Protein AF-A0A413RH02-F1 (afdb_monomer_lite)

Radius of gyration: 15.11 Å; chains: 1; bounding box: 43×43×38 Å

Sequence (130 aa):
MGAQRSTVGSSSFWDVAKGWAGFGRTPADDLADLARGVALSMVAFAYGPGPRRVTVSLAAPREVEALIGPGPHRVYRSDRPATTGGDFVLVQGTDATGADWQLGVPRVDVPVFRQALATMWPRPERRRPS

Organism: NCBI:txid2293719

Structure (mmCIF, N/CA/C/O backbone):
data_AF-A0A413RH02-F1
#
_entry.id   AF-A0A413RH02-F1
#
loop_
_atom_site.group_PDB
_atom_site.id
_atom_site.type_symbol
_atom_site.label_atom_id
_atom_site.label_alt_id
_atom_site.label_comp_id
_atom_site.label_asym_id
_atom_site.label_entity_id
_atom_site.label_seq_id
_atom_site.pdbx_PDB_ins_code
_atom_site.Cartn_x
_atom_site.Cartn_y
_atom_site.Cartn_z
_atom_site.occupancy
_atom_site.B_iso_or_equiv
_atom_site.auth_seq_id
_atom_site.auth_comp_id
_atom_site.auth_asym_id
_atom_site.auth_atom_id
_atom_site.pdbx_PDB_model_num
ATOM 1 N N . MET A 1 1 ? 20.610 -14.057 4.988 1.00 40.91 1 MET A N 1
ATOM 2 C CA . MET A 1 1 ? 19.853 -12.813 4.733 1.00 40.91 1 MET A CA 1
ATOM 3 C C . MET A 1 1 ? 19.585 -12.746 3.238 1.00 40.91 1 MET A C 1
ATOM 5 O O . MET A 1 1 ? 20.529 -12.559 2.485 1.00 40.91 1 MET A O 1
ATOM 9 N N . GLY A 1 2 ? 18.359 -13.040 2.796 1.00 47.34 2 GLY A N 1
ATOM 10 C CA . GLY A 1 2 ? 17.999 -12.928 1.377 1.00 47.34 2 GLY A CA 1
ATOM 11 C C . GLY A 1 2 ? 17.929 -11.455 0.978 1.00 47.34 2 GLY A C 1
ATOM 12 O O . GLY A 1 2 ? 17.422 -10.648 1.752 1.00 47.34 2 GLY A O 1
ATOM 13 N N . ALA A 1 3 ? 18.479 -11.096 -0.180 1.00 54.50 3 ALA A N 1
ATOM 14 C CA . ALA A 1 3 ? 18.472 -9.720 -0.666 1.00 54.50 3 ALA A CA 1
ATOM 15 C C . ALA A 1 3 ? 17.025 -9.222 -0.841 1.00 54.50 3 ALA A C 1
ATOM 17 O O . ALA A 1 3 ? 16.265 -9.774 -1.635 1.00 54.50 3 ALA A O 1
ATOM 18 N N . GLN A 1 4 ? 16.651 -8.190 -0.085 1.00 61.22 4 GLN A N 1
ATOM 19 C CA . GLN A 1 4 ? 15.380 -7.487 -0.239 1.00 61.22 4 GLN A CA 1
ATOM 20 C C . GLN A 1 4 ? 15.425 -6.655 -1.523 1.00 61.22 4 GLN A C 1
ATOM 22 O O . GLN A 1 4 ? 16.439 -6.017 -1.818 1.00 61.22 4 GLN A O 1
ATOM 27 N N . ARG A 1 5 ? 14.354 -6.693 -2.316 1.00 72.56 5 ARG A N 1
ATOM 28 C CA . ARG A 1 5 ? 14.372 -6.201 -3.696 1.00 72.56 5 ARG A CA 1
ATOM 29 C C . ARG A 1 5 ? 13.378 -5.068 -3.886 1.00 72.56 5 ARG A C 1
ATOM 31 O O . ARG A 1 5 ? 12.190 -5.258 -3.663 1.00 72.56 5 ARG A O 1
ATOM 38 N N . SER A 1 6 ? 13.841 -3.909 -4.337 1.00 74.62 6 SER A N 1
ATOM 39 C CA . SER A 1 6 ? 12.952 -2.772 -4.589 1.00 74.62 6 SER A CA 1
ATOM 40 C C . SER A 1 6 ? 11.975 -3.049 -5.741 1.00 74.62 6 SER A C 1
ATOM 42 O O . SER A 1 6 ? 12.325 -3.734 -6.708 1.00 74.62 6 SER A O 1
ATOM 44 N N . THR A 1 7 ? 10.765 -2.504 -5.617 1.00 65.06 7 THR A N 1
ATOM 45 C CA . THR A 1 7 ? 9.716 -2.460 -6.652 1.00 65.06 7 THR A CA 1
ATOM 46 C C . THR A 1 7 ? 10.041 -1.444 -7.746 1.00 65.06 7 THR A C 1
ATOM 48 O O . THR A 1 7 ? 10.838 -0.516 -7.551 1.00 65.06 7 THR A O 1
ATOM 51 N N . VAL A 1 8 ? 9.404 -1.598 -8.904 1.00 64.12 8 VAL A N 1
ATOM 52 C CA . VAL A 1 8 ? 9.603 -0.732 -10.074 1.00 64.12 8 VAL A CA 1
ATOM 53 C C . VAL A 1 8 ? 9.289 0.732 -9.766 1.00 64.12 8 VAL A C 1
ATOM 55 O O . VAL A 1 8 ? 10.100 1.590 -10.106 1.00 64.12 8 VAL A O 1
ATOM 58 N N . GLY A 1 9 ? 8.200 1.047 -9.058 1.00 58.47 9 GLY A N 1
ATOM 59 C CA . GLY A 1 9 ? 7.868 2.434 -8.704 1.00 58.47 9 GLY A CA 1
ATOM 60 C C . GLY A 1 9 ? 8.767 3.064 -7.634 1.00 58.47 9 GLY A C 1
ATOM 61 O O . GLY A 1 9 ? 8.764 4.283 -7.463 1.00 58.47 9 GLY A O 1
ATOM 62 N N . SER A 1 10 ? 9.592 2.265 -6.951 1.00 57.94 10 SER A N 1
ATOM 63 C CA . SER A 1 10 ? 10.625 2.744 -6.016 1.00 57.94 10 SER A CA 1
ATOM 64 C C . SER A 1 10 ? 11.925 3.149 -6.698 1.00 57.94 10 SER A C 1
ATOM 66 O O . SER A 1 10 ? 12.767 3.823 -6.097 1.00 57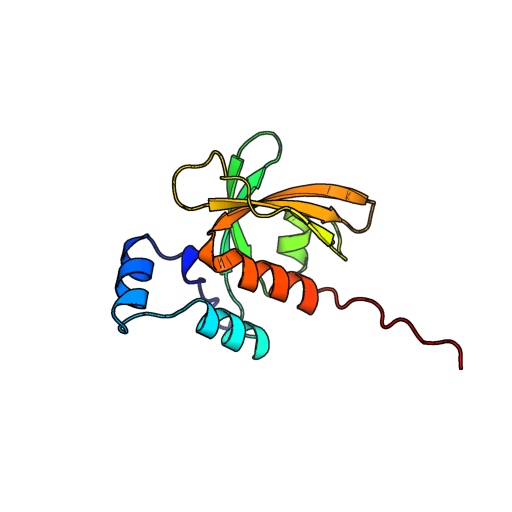.94 10 SER A O 1
ATOM 68 N N . SER A 1 11 ? 12.089 2.707 -7.940 1.00 54.22 11 SER A N 1
ATOM 69 C CA . SER A 1 11 ? 13.241 2.971 -8.781 1.00 54.22 11 SER A CA 1
ATOM 70 C C . SER A 1 11 ? 12.921 4.247 -9.550 1.00 54.22 11 SER A C 1
ATOM 72 O O . SER A 1 11 ? 11.879 4.340 -10.191 1.00 54.22 11 SER A O 1
ATOM 74 N N . SER A 1 12 ? 13.753 5.275 -9.390 1.00 53.00 12 SER A N 1
ATOM 75 C CA . SER A 1 12 ? 13.612 6.613 -9.978 1.00 53.00 12 SER A CA 1
ATOM 76 C C . SER A 1 12 ? 13.004 6.606 -11.386 1.00 53.00 12 SER A C 1
ATOM 78 O O . SER A 1 12 ? 13.256 5.682 -12.145 1.00 53.00 12 SER A O 1
ATOM 80 N N . PHE A 1 13 ? 12.293 7.672 -11.776 1.00 48.41 13 PHE A N 1
ATOM 81 C CA . PHE A 1 13 ? 11.583 7.821 -13.066 1.00 48.41 13 PHE A CA 1
ATOM 82 C C . PHE A 1 13 ? 12.326 7.289 -14.324 1.00 48.41 13 PHE A C 1
ATOM 84 O O . PHE A 1 13 ? 11.694 6.875 -15.294 1.00 48.41 13 PHE A O 1
ATOM 91 N N . TRP A 1 14 ? 13.661 7.252 -14.285 1.00 48.62 14 TRP A N 1
ATOM 92 C CA . TRP A 1 14 ? 14.547 6.619 -15.261 1.00 48.62 14 TRP A CA 1
ATOM 93 C C . TRP A 1 14 ? 14.347 5.107 -15.472 1.00 48.62 14 TRP A C 1
ATOM 95 O O . TRP A 1 14 ? 14.494 4.644 -16.600 1.00 48.62 14 TRP A O 1
ATOM 105 N N . ASP A 1 15 ? 14.011 4.327 -14.446 1.00 50.41 15 ASP A N 1
ATOM 106 C CA . ASP A 1 15 ? 13.808 2.877 -14.575 1.00 50.41 15 ASP A CA 1
ATOM 107 C C . ASP A 1 15 ? 12.408 2.535 -15.099 1.00 50.41 15 ASP A C 1
ATOM 109 O O . ASP A 1 15 ? 12.261 1.602 -15.887 1.00 50.41 15 ASP A O 1
ATOM 113 N N . VAL A 1 16 ? 11.402 3.362 -14.791 1.00 51.03 16 VAL A N 1
ATOM 114 C CA . VAL A 1 16 ? 10.069 3.286 -15.419 1.00 51.03 16 VAL A CA 1
ATOM 115 C C . VAL A 1 16 ? 10.169 3.550 -16.928 1.00 51.03 16 VAL A C 1
ATOM 117 O O . VAL A 1 16 ? 9.575 2.823 -17.725 1.00 51.03 16 VAL A O 1
ATOM 120 N N . ALA A 1 17 ? 10.988 4.528 -17.336 1.00 51.81 17 ALA A N 1
ATOM 121 C CA . ALA A 1 17 ? 11.260 4.808 -18.747 1.00 51.81 17 ALA A CA 1
ATOM 122 C C . ALA A 1 17 ? 11.991 3.648 -19.455 1.00 51.81 17 ALA A C 1
ATOM 124 O O . ALA A 1 17 ? 11.677 3.330 -20.602 1.00 51.81 17 ALA A O 1
ATOM 125 N N . LYS A 1 18 ? 12.923 2.963 -18.776 1.00 52.03 18 LYS A N 1
ATOM 126 C CA . LYS A 1 18 ? 13.610 1.773 -19.319 1.00 52.03 18 LYS A CA 1
ATOM 127 C C . LYS A 1 18 ? 12.709 0.536 -19.391 1.00 52.03 18 LYS A C 1
ATOM 129 O O . LYS A 1 18 ? 12.854 -0.256 -20.322 1.00 52.03 18 LYS A O 1
ATOM 134 N N . GLY A 1 19 ? 11.773 0.381 -18.452 1.00 48.91 19 GLY A N 1
ATOM 135 C CA . GLY A 1 19 ? 10.775 -0.694 -18.458 1.00 48.91 19 GLY A CA 1
ATOM 136 C C . GLY A 1 19 ? 9.854 -0.635 -19.679 1.00 48.91 19 GLY A C 1
ATOM 137 O O . GLY A 1 19 ? 9.605 -1.658 -20.310 1.00 48.91 19 GLY A O 1
ATOM 138 N N . TRP A 1 20 ? 9.434 0.565 -20.091 1.00 54.19 20 TRP A N 1
ATOM 139 C CA . TRP A 1 20 ? 8.654 0.767 -21.323 1.00 54.19 20 TRP A CA 1
ATOM 140 C C . TRP A 1 20 ? 9.442 0.492 -22.615 1.00 54.19 20 TRP A C 1
ATOM 142 O O . TRP A 1 20 ? 8.842 0.172 -23.637 1.00 54.19 20 TRP A O 1
ATOM 152 N N . ALA A 1 21 ? 10.775 0.564 -22.572 1.00 57.91 21 ALA A N 1
ATOM 153 C CA . ALA A 1 21 ? 11.652 0.253 -23.702 1.00 57.91 21 ALA A CA 1
ATOM 154 C C . ALA A 1 21 ? 12.028 -1.243 -23.806 1.00 57.91 21 ALA A C 1
ATOM 156 O O . ALA A 1 21 ? 12.831 -1.605 -24.662 1.00 57.91 21 ALA A O 1
ATOM 157 N N . GLY A 1 22 ? 11.489 -2.113 -22.940 1.00 51.84 22 GLY A N 1
ATOM 158 C CA . GLY A 1 22 ? 11.799 -3.551 -22.931 1.00 51.84 22 GLY A CA 1
ATOM 159 C C . GLY A 1 22 ? 13.140 -3.919 -22.281 1.00 51.84 22 GLY A C 1
ATOM 160 O O . GLY A 1 22 ? 13.557 -5.071 -22.358 1.00 51.84 22 GLY A O 1
ATOM 161 N N . PHE A 1 23 ? 13.808 -2.967 -21.619 1.00 55.22 23 PHE A N 1
ATOM 162 C CA . PHE A 1 23 ? 15.112 -3.159 -20.964 1.00 55.22 23 PHE A CA 1
ATOM 163 C C . PHE A 1 23 ? 15.037 -3.114 -19.427 1.00 55.22 23 PHE A C 1
ATOM 165 O O . PHE A 1 23 ? 16.068 -3.041 -18.758 1.00 55.22 23 PHE A O 1
ATOM 172 N N . GLY A 1 24 ? 13.833 -3.135 -18.849 1.00 59.59 24 GLY A N 1
ATOM 173 C CA . GLY A 1 24 ? 13.621 -2.967 -17.413 1.00 59.59 24 GLY A CA 1
ATOM 174 C C . GLY A 1 24 ? 12.521 -3.860 -16.851 1.00 59.59 24 GLY A C 1
ATOM 175 O O . GLY A 1 24 ? 11.686 -4.391 -17.576 1.00 59.59 24 GLY A O 1
ATOM 176 N N . ARG A 1 25 ? 12.549 -4.014 -15.530 1.00 66.19 25 ARG A N 1
ATOM 177 C CA . ARG A 1 25 ? 11.580 -4.786 -14.750 1.00 66.19 25 ARG A CA 1
ATOM 178 C C . ARG A 1 25 ? 10.211 -4.100 -14.774 1.00 66.19 25 ARG A C 1
ATOM 180 O O . ARG A 1 25 ? 10.138 -2.872 -14.779 1.00 66.19 25 ARG A O 1
ATOM 187 N N . THR A 1 26 ? 9.136 -4.879 -14.790 1.00 72.25 26 THR A N 1
ATOM 188 C CA . THR A 1 26 ? 7.754 -4.390 -14.910 1.00 72.25 26 THR A CA 1
ATOM 189 C C . THR A 1 26 ? 6.945 -4.637 -13.628 1.00 72.25 26 THR A C 1
ATOM 191 O O . THR A 1 26 ? 7.287 -5.528 -12.850 1.00 72.25 26 THR A O 1
ATOM 194 N N . PRO A 1 27 ? 5.824 -3.922 -13.401 1.00 73.38 27 PRO A N 1
ATOM 195 C CA . PRO A 1 27 ? 4.909 -4.239 -12.298 1.00 73.38 27 PRO A CA 1
ATOM 196 C C . PRO A 1 27 ? 4.371 -5.679 -12.344 1.00 73.38 27 PRO A C 1
ATOM 198 O O . PRO A 1 27 ? 4.040 -6.255 -11.310 1.00 73.38 27 PRO A O 1
ATOM 201 N N . ALA A 1 28 ? 4.297 -6.281 -13.537 1.00 73.38 28 ALA A N 1
ATOM 202 C CA . ALA A 1 28 ? 3.925 -7.683 -13.700 1.00 73.38 28 ALA A CA 1
ATOM 203 C C . ALA A 1 28 ? 5.007 -8.633 -13.154 1.00 73.38 28 ALA A C 1
ATOM 205 O O . ALA A 1 28 ? 4.670 -9.641 -12.534 1.00 73.38 28 ALA A O 1
ATOM 206 N N . ASP A 1 29 ? 6.288 -8.288 -13.315 1.00 80.19 29 ASP A N 1
ATOM 207 C CA . ASP A 1 29 ? 7.397 -9.047 -12.728 1.00 80.19 29 ASP A CA 1
ATOM 208 C C . ASP A 1 29 ? 7.386 -8.960 -11.200 1.00 80.19 29 ASP A C 1
ATOM 210 O O . ASP A 1 29 ? 7.605 -9.965 -10.529 1.00 80.19 29 ASP A O 1
ATOM 214 N N . ASP A 1 30 ? 7.076 -7.787 -10.641 1.00 79.94 30 ASP A N 1
ATOM 215 C CA . ASP A 1 30 ? 6.938 -7.612 -9.191 1.00 79.94 30 ASP A CA 1
ATOM 216 C C . ASP A 1 30 ? 5.751 -8.418 -8.639 1.00 79.94 30 ASP A C 1
ATOM 218 O O . ASP A 1 30 ? 5.874 -9.071 -7.604 1.00 79.94 30 ASP A O 1
ATOM 222 N N . LEU A 1 31 ? 4.615 -8.459 -9.345 1.00 78.50 31 LEU A N 1
ATOM 223 C CA . LEU A 1 31 ? 3.496 -9.335 -8.976 1.00 78.50 31 LEU A CA 1
ATOM 224 C C . LEU A 1 31 ? 3.886 -10.819 -9.016 1.00 78.50 31 LEU A C 1
ATOM 226 O O . LEU A 1 31 ? 3.532 -11.570 -8.105 1.00 78.50 31 LEU A O 1
ATOM 230 N N . ALA A 1 32 ? 4.623 -11.245 -10.045 1.00 80.88 32 ALA A N 1
ATOM 231 C CA . ALA A 1 32 ? 5.099 -12.620 -10.165 1.00 80.88 32 ALA A CA 1
ATOM 232 C C . ALA A 1 32 ? 6.099 -12.979 -9.055 1.00 80.88 32 ALA A C 1
ATOM 234 O O . ALA A 1 32 ? 6.045 -14.074 -8.498 1.00 80.88 32 ALA A O 1
ATOM 235 N N . ASP A 1 33 ? 6.989 -12.056 -8.699 1.00 82.69 33 ASP A N 1
ATOM 236 C CA . ASP A 1 33 ? 7.956 -12.238 -7.622 1.00 82.69 33 ASP A CA 1
ATOM 237 C C . ASP A 1 33 ? 7.271 -12.282 -6.249 1.00 82.69 33 ASP A C 1
ATOM 239 O O . ASP A 1 33 ? 7.583 -13.158 -5.440 1.00 82.69 33 ASP A O 1
ATOM 243 N N . LEU A 1 34 ? 6.268 -11.432 -6.012 1.00 79.38 34 LEU A N 1
ATOM 244 C CA . LEU A 1 34 ? 5.439 -11.499 -4.808 1.00 79.38 34 LEU A CA 1
ATOM 245 C C . LEU A 1 34 ? 4.717 -12.852 -4.699 1.00 79.38 34 LEU A C 1
ATOM 247 O O . LEU A 1 34 ? 4.722 -13.465 -3.632 1.00 79.38 34 LEU A O 1
ATOM 251 N N . ALA A 1 35 ? 4.160 -13.362 -5.804 1.00 79.12 35 ALA A N 1
ATOM 252 C CA . ALA A 1 35 ? 3.514 -14.676 -5.846 1.00 79.12 35 ALA A CA 1
ATOM 253 C C . ALA A 1 35 ? 4.487 -15.838 -5.556 1.00 79.12 35 ALA A C 1
ATOM 255 O O . ALA A 1 35 ? 4.071 -16.882 -5.058 1.00 79.12 35 ALA A O 1
ATOM 256 N N . ARG A 1 36 ? 5.786 -15.655 -5.827 1.00 79.62 36 ARG A N 1
ATOM 257 C CA . ARG A 1 36 ? 6.861 -16.607 -5.490 1.00 79.62 36 ARG A CA 1
ATOM 258 C C . ARG A 1 36 ? 7.405 -16.435 -4.065 1.00 79.62 36 ARG A C 1
ATOM 260 O O . ARG A 1 36 ? 8.328 -17.153 -3.687 1.00 79.62 36 ARG A O 1
ATOM 267 N N . GLY A 1 37 ? 6.876 -15.492 -3.282 1.00 75.38 37 GLY A N 1
ATOM 268 C CA . GLY A 1 37 ? 7.343 -15.200 -1.924 1.00 75.38 37 GLY A CA 1
ATOM 269 C C . GLY A 1 37 ? 8.640 -14.386 -1.865 1.00 75.38 37 GLY A C 1
ATOM 270 O O . GLY A 1 37 ? 9.321 -14.385 -0.840 1.00 75.38 37 GLY A O 1
ATOM 271 N N . VAL A 1 38 ? 9.013 -13.699 -2.949 1.00 80.75 38 VAL A N 1
ATOM 272 C CA . VAL A 1 38 ? 10.182 -12.812 -2.957 1.00 80.75 38 VAL A CA 1
ATOM 273 C C . VAL A 1 38 ? 9.901 -11.587 -2.087 1.00 80.75 38 VAL A C 1
ATOM 275 O O . VAL A 1 38 ? 8.858 -10.945 -2.199 1.00 80.75 38 VAL A O 1
ATOM 278 N N . ALA A 1 39 ? 10.866 -11.230 -1.237 1.00 79.50 39 ALA A N 1
ATOM 279 C CA . ALA A 1 39 ? 10.773 -10.047 -0.394 1.00 79.50 39 ALA A CA 1
ATOM 280 C C . ALA A 1 39 ? 10.935 -8.761 -1.216 1.00 79.50 39 ALA A C 1
ATOM 282 O O . ALA A 1 39 ? 12.049 -8.401 -1.612 1.00 79.50 39 ALA A O 1
ATOM 283 N N . LEU A 1 40 ? 9.820 -8.064 -1.446 1.00 83.12 40 LEU A N 1
ATOM 284 C CA . LEU A 1 40 ? 9.794 -6.782 -2.144 1.00 83.12 40 LEU A CA 1
ATOM 285 C C . LEU A 1 40 ? 9.788 -5.604 -1.166 1.00 83.12 40 LEU A C 1
ATOM 287 O O . LEU A 1 40 ? 9.138 -5.655 -0.125 1.00 83.12 40 LEU A O 1
ATOM 291 N N . SER A 1 41 ? 10.487 -4.528 -1.511 1.00 85.75 41 SER A N 1
ATOM 292 C CA . SER A 1 41 ? 10.449 -3.243 -0.811 1.00 85.75 41 SER A CA 1
ATOM 293 C C . SER A 1 41 ? 9.864 -2.151 -1.702 1.00 85.75 41 SER A C 1
ATOM 295 O O . SER A 1 41 ? 10.123 -2.092 -2.904 1.00 85.75 41 SER A O 1
ATOM 297 N N . MET A 1 42 ? 9.065 -1.266 -1.117 1.00 86.88 42 MET A N 1
ATOM 298 C CA . MET A 1 42 ? 8.381 -0.193 -1.831 1.00 86.88 42 MET A CA 1
ATOM 299 C C . MET A 1 42 ? 8.582 1.151 -1.135 1.00 86.88 42 MET A C 1
ATOM 301 O O . MET A 1 42 ? 8.381 1.263 0.069 1.00 86.88 42 MET A O 1
ATOM 305 N N . VAL A 1 43 ? 8.956 2.187 -1.877 1.00 85.44 43 VAL A N 1
ATOM 306 C CA . VAL A 1 43 ? 8.941 3.566 -1.393 1.00 85.44 43 VAL A CA 1
ATOM 307 C C . VAL A 1 43 ? 7.496 4.035 -1.355 1.00 85.44 43 VAL A C 1
ATOM 309 O O . VAL A 1 43 ? 6.793 3.986 -2.357 1.00 85.44 43 VAL A O 1
ATOM 312 N N . ALA A 1 44 ? 7.068 4.533 -0.206 1.00 87.00 44 ALA A N 1
ATOM 313 C CA . ALA A 1 44 ? 5.741 5.082 0.004 1.00 87.00 44 ALA A CA 1
ATOM 314 C C . ALA A 1 44 ? 5.822 6.387 0.806 1.00 87.00 44 ALA A C 1
ATOM 316 O O . ALA A 1 44 ? 6.875 6.758 1.328 1.00 87.00 44 ALA A O 1
ATOM 317 N N . PHE A 1 45 ? 4.697 7.078 0.933 1.00 87.56 45 PHE A N 1
ATOM 318 C CA . PHE A 1 45 ? 4.525 8.215 1.826 1.00 87.56 45 PHE A CA 1
ATOM 319 C C . PHE A 1 45 ? 3.478 7.885 2.885 1.00 87.56 45 PHE A C 1
ATOM 321 O O . PHE A 1 45 ? 2.313 7.687 2.561 1.00 87.56 45 PHE A O 1
ATOM 328 N N . ALA A 1 46 ? 3.874 7.840 4.153 1.00 85.88 46 ALA A N 1
ATOM 329 C CA . ALA A 1 46 ? 2.943 7.701 5.269 1.00 85.88 46 ALA A CA 1
ATOM 330 C C . ALA A 1 46 ? 2.298 9.055 5.576 1.00 85.88 46 ALA A C 1
ATOM 332 O O . ALA A 1 46 ? 3.009 10.050 5.727 1.00 85.88 46 ALA A O 1
ATOM 333 N N . TYR A 1 47 ? 0.968 9.090 5.669 1.00 77.44 47 TYR A N 1
ATOM 334 C CA . TYR A 1 47 ? 0.193 10.293 5.969 1.00 77.44 47 TYR A CA 1
ATOM 335 C C . TYR A 1 47 ? -0.329 10.21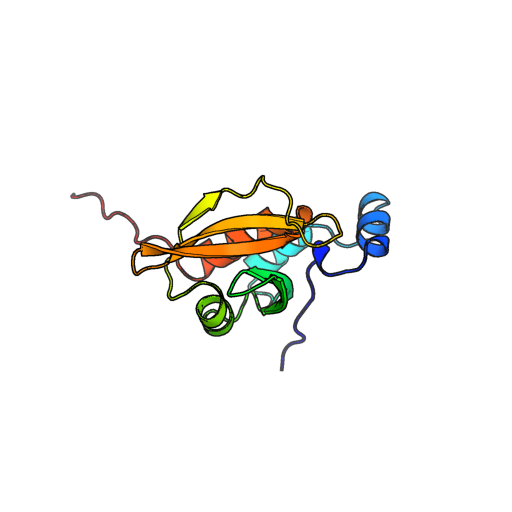2 7.410 1.00 77.44 47 TYR A C 1
ATOM 337 O O . TYR A 1 47 ? -1.438 9.752 7.655 1.00 77.44 47 TYR A O 1
ATOM 345 N N . GLY A 1 48 ? 0.520 10.611 8.362 1.00 72.56 48 GLY A N 1
ATOM 346 C CA . GLY A 1 48 ? 0.154 10.825 9.770 1.00 72.56 48 GLY A CA 1
ATOM 347 C C . GLY A 1 48 ? -0.066 12.323 10.042 1.00 72.56 48 GLY A C 1
ATOM 348 O O . GLY A 1 48 ? -0.891 12.931 9.364 1.00 72.56 48 GLY A O 1
ATOM 349 N N . PRO A 1 49 ? 0.706 12.977 10.940 1.00 68.69 49 PRO A N 1
ATOM 350 C CA . PRO A 1 49 ? 0.659 14.439 11.107 1.00 68.69 49 PRO A CA 1
ATOM 351 C C . PRO A 1 49 ? 1.179 15.216 9.877 1.00 68.69 49 PRO A C 1
ATOM 353 O O . PRO A 1 49 ? 1.076 16.437 9.819 1.00 68.69 49 PRO A O 1
ATOM 356 N N . GLY A 1 50 ? 1.747 14.515 8.892 1.00 71.56 50 GLY A N 1
ATOM 357 C CA . GLY A 1 50 ? 2.197 15.035 7.603 1.00 71.56 50 GLY A CA 1
ATOM 358 C C . GLY A 1 50 ? 2.768 13.910 6.726 1.00 71.56 50 GLY A C 1
ATOM 359 O O . GLY A 1 50 ? 2.982 12.803 7.233 1.00 71.56 50 GLY A O 1
ATOM 360 N N . PRO A 1 51 ? 3.008 14.156 5.424 1.00 81.06 51 PRO A N 1
ATOM 361 C CA . PRO A 1 51 ? 3.560 13.153 4.518 1.00 81.06 51 PRO A CA 1
ATOM 362 C C . PRO A 1 51 ? 5.039 12.877 4.820 1.00 81.06 51 PRO A C 1
ATOM 364 O O . PRO A 1 51 ? 5.886 13.761 4.688 1.00 81.06 51 PRO A O 1
ATOM 367 N N . ARG A 1 52 ? 5.374 11.631 5.172 1.00 85.75 52 ARG A N 1
ATOM 368 C CA . ARG A 1 52 ? 6.760 11.178 5.384 1.00 85.75 52 ARG A CA 1
ATOM 369 C C . ARG A 1 52 ? 7.125 10.071 4.408 1.00 85.75 52 ARG A C 1
ATOM 371 O O . ARG A 1 52 ? 6.444 9.050 4.369 1.00 85.75 52 ARG A O 1
ATOM 378 N N . ARG A 1 53 ? 8.233 10.230 3.677 1.00 86.62 53 ARG A N 1
ATOM 379 C CA . ARG A 1 53 ? 8.782 9.162 2.828 1.00 86.62 53 ARG A CA 1
ATOM 380 C C . ARG A 1 53 ? 9.238 7.990 3.700 1.00 86.62 53 ARG A C 1
ATOM 382 O O . ARG A 1 53 ? 9.982 8.185 4.660 1.00 86.62 53 ARG A O 1
ATOM 389 N N . VAL A 1 54 ? 8.799 6.787 3.363 1.00 85.81 54 VAL A N 1
ATOM 390 C CA . VAL A 1 54 ? 9.132 5.533 4.045 1.00 85.81 54 VAL A CA 1
ATOM 391 C C . VAL A 1 54 ? 9.465 4.460 3.014 1.00 85.81 54 VAL A C 1
ATOM 393 O O . VAL A 1 54 ? 9.005 4.524 1.876 1.00 85.81 54 VAL A O 1
ATOM 396 N N . THR A 1 55 ? 10.255 3.471 3.417 1.00 86.50 55 THR A N 1
ATOM 397 C CA . THR A 1 55 ? 10.433 2.229 2.661 1.00 86.50 55 THR A CA 1
ATOM 398 C C . THR A 1 55 ? 9.652 1.144 3.385 1.00 86.50 55 THR A C 1
ATOM 400 O O . THR A 1 55 ? 9.820 0.976 4.588 1.00 86.50 55 THR A O 1
ATOM 403 N N . VAL A 1 56 ? 8.785 0.443 2.664 1.00 83.69 56 VAL A N 1
ATOM 404 C CA . VAL A 1 56 ? 7.872 -0.571 3.191 1.00 83.69 56 VAL A CA 1
ATOM 405 C C . VAL A 1 56 ? 8.299 -1.932 2.668 1.00 83.69 56 VAL A C 1
ATOM 407 O O . VAL A 1 56 ? 8.308 -2.138 1.454 1.00 83.69 56 VAL A O 1
ATOM 410 N N . SER A 1 57 ? 8.636 -2.869 3.552 1.00 86.31 57 SER A N 1
ATOM 411 C CA . SER A 1 57 ? 8.811 -4.268 3.164 1.00 86.31 57 SER A CA 1
ATOM 412 C C . SER A 1 57 ? 7.456 -4.953 2.989 1.00 86.31 57 SER A C 1
ATOM 414 O O . SER A 1 57 ? 6.729 -5.183 3.952 1.00 86.31 57 SER A O 1
ATOM 416 N N . LEU A 1 58 ? 7.126 -5.343 1.759 1.00 83.81 58 LEU A N 1
ATOM 417 C CA . LEU A 1 58 ? 5.894 -6.063 1.418 1.00 83.81 58 LEU A CA 1
ATOM 418 C C . LEU A 1 58 ? 5.916 -7.544 1.836 1.00 83.81 58 LEU A C 1
ATOM 420 O O . LEU A 1 58 ? 4.929 -8.245 1.638 1.00 83.81 58 LEU A O 1
ATOM 424 N N . ALA A 1 59 ? 7.023 -8.017 2.413 1.00 81.44 59 ALA A N 1
ATOM 425 C CA . ALA A 1 59 ? 7.152 -9.353 2.997 1.00 81.44 59 ALA A CA 1
ATOM 426 C C . ALA A 1 59 ? 7.256 -9.342 4.531 1.00 81.44 59 ALA A C 1
ATOM 428 O O . ALA A 1 59 ? 7.400 -10.403 5.136 1.00 81.44 59 ALA A O 1
ATOM 429 N N . ALA A 1 60 ? 7.195 -8.169 5.172 1.00 83.50 60 ALA A N 1
ATOM 430 C CA . ALA A 1 60 ? 7.240 -8.043 6.626 1.00 83.50 60 ALA A CA 1
ATOM 431 C C . ALA A 1 60 ? 5.911 -7.469 7.150 1.00 83.50 60 ALA A C 1
ATOM 433 O O . ALA A 1 60 ? 5.776 -6.249 7.264 1.00 83.50 60 ALA A O 1
ATOM 434 N N . PRO A 1 61 ? 4.939 -8.324 7.530 1.00 84.44 61 PRO A N 1
ATOM 435 C CA . PRO A 1 61 ? 3.627 -7.884 8.010 1.00 84.44 61 PRO A CA 1
ATOM 436 C C . PRO A 1 61 ? 3.708 -6.828 9.118 1.00 84.44 61 PRO A C 1
ATOM 438 O O . PRO A 1 61 ? 2.997 -5.832 9.074 1.00 84.44 61 PRO A O 1
ATOM 441 N N . ARG A 1 62 ? 4.651 -6.980 10.056 1.00 85.31 62 ARG A N 1
ATOM 442 C CA . ARG A 1 62 ? 4.848 -6.035 11.167 1.00 85.31 62 ARG A CA 1
ATOM 443 C C . ARG A 1 62 ? 5.245 -4.626 10.721 1.00 85.31 62 ARG A C 1
ATOM 445 O O . ARG A 1 62 ? 4.857 -3.662 11.370 1.00 85.31 62 ARG A O 1
ATOM 452 N N . GLU A 1 63 ? 6.019 -4.489 9.644 1.00 85.50 63 GLU A N 1
ATOM 453 C CA . GLU A 1 63 ? 6.386 -3.166 9.116 1.00 85.50 63 GLU A CA 1
ATOM 454 C C . GLU A 1 63 ? 5.181 -2.475 8.481 1.00 85.50 63 GLU A C 1
ATOM 456 O O . GLU A 1 63 ? 5.003 -1.270 8.637 1.00 85.50 63 GLU A O 1
ATOM 461 N N . VAL A 1 64 ? 4.334 -3.247 7.799 1.00 87.12 64 VAL A N 1
ATOM 462 C CA . VAL A 1 64 ? 3.081 -2.747 7.234 1.00 87.12 64 VAL A CA 1
ATOM 463 C C . VAL A 1 64 ? 2.123 -2.344 8.355 1.00 87.12 64 VAL A C 1
ATOM 465 O O . VAL A 1 64 ? 1.584 -1.240 8.325 1.00 87.12 64 VAL A O 1
ATOM 468 N N . GLU A 1 65 ? 1.967 -3.173 9.389 1.00 90.81 65 GLU A N 1
ATOM 469 C CA . GLU A 1 65 ? 1.089 -2.866 10.525 1.00 90.81 65 GLU A CA 1
ATOM 470 C C . GLU A 1 65 ? 1.527 -1.624 11.305 1.00 90.81 65 GLU A C 1
ATOM 472 O O . GLU A 1 65 ? 0.688 -0.836 11.736 1.00 90.81 65 GLU A O 1
ATOM 477 N N . ALA A 1 66 ? 2.836 -1.391 11.428 1.00 87.75 66 ALA A N 1
ATOM 478 C CA . ALA A 1 66 ? 3.365 -0.177 12.046 1.00 87.75 66 ALA A CA 1
ATOM 479 C C . ALA A 1 66 ? 3.007 1.109 11.272 1.00 87.75 66 ALA A C 1
ATOM 481 O O . ALA A 1 66 ? 3.100 2.203 11.830 1.00 87.75 66 ALA A O 1
ATOM 482 N N . LEU A 1 67 ? 2.624 0.995 9.995 1.00 87.06 67 LEU A N 1
ATOM 483 C CA . LEU A 1 67 ? 2.271 2.125 9.135 1.00 87.06 67 LEU A CA 1
ATOM 484 C C . LEU A 1 67 ? 0.762 2.322 8.994 1.00 87.06 67 LEU A C 1
ATOM 486 O O . LEU A 1 67 ? 0.307 3.463 8.986 1.00 87.06 67 LEU A O 1
ATOM 490 N N . ILE A 1 68 ? 0.008 1.233 8.830 1.00 90.44 68 ILE A N 1
ATOM 491 C CA . ILE A 1 68 ? -1.420 1.281 8.476 1.00 90.44 68 ILE A CA 1
ATOM 492 C C . ILE A 1 68 ? -2.331 0.559 9.478 1.00 90.44 68 ILE A C 1
ATOM 494 O O . ILE A 1 68 ? -3.495 0.317 9.174 1.00 90.44 68 ILE A O 1
ATOM 498 N N . GLY A 1 69 ? -1.814 0.218 10.661 1.00 89.62 69 GLY A N 1
ATOM 499 C CA . GLY A 1 69 ? -2.562 -0.472 11.712 1.00 89.62 69 GLY A CA 1
ATOM 500 C C . GLY A 1 69 ? -2.612 -1.996 11.530 1.00 89.62 69 GLY A C 1
ATOM 501 O O . GLY A 1 69 ? -2.141 -2.519 10.517 1.00 89.62 69 GLY A O 1
ATOM 502 N N . PRO A 1 70 ? -3.155 -2.742 12.508 1.00 90.81 70 PRO A N 1
ATOM 503 C CA . PRO A 1 70 ? -3.223 -4.205 12.469 1.00 90.81 70 PRO A CA 1
ATOM 504 C C . PRO A 1 70 ? -4.083 -4.722 11.307 1.00 90.81 70 PRO A C 1
ATOM 506 O O . PRO A 1 70 ? -5.130 -4.154 10.994 1.00 90.81 70 PRO A O 1
ATOM 509 N N . GLY A 1 71 ? -3.672 -5.82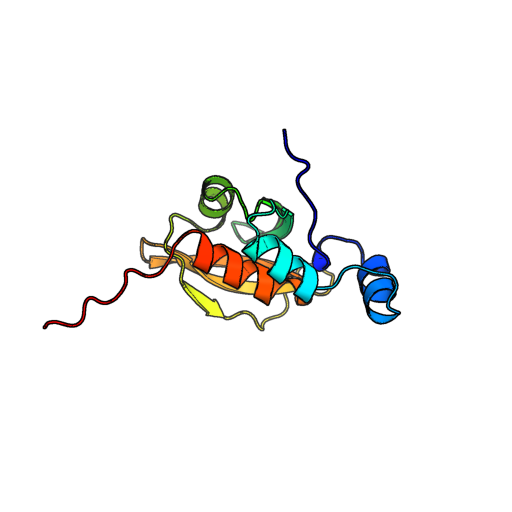7 10.681 1.00 86.06 71 GLY A N 1
ATOM 510 C CA . GLY A 1 71 ? -4.485 -6.476 9.647 1.00 86.06 71 GLY A CA 1
ATOM 511 C C . GLY A 1 71 ? -5.630 -7.326 10.224 1.00 86.06 71 GLY A C 1
ATOM 512 O O . GLY A 1 71 ? -5.591 -7.698 11.400 1.00 86.06 71 GLY A O 1
ATOM 513 N N . PRO A 1 72 ? -6.665 -7.666 9.429 1.00 88.44 72 PRO A N 1
ATOM 514 C CA . PRO A 1 72 ? -6.756 -7.495 7.978 1.00 88.44 72 PRO A CA 1
ATOM 515 C C . PRO A 1 72 ? -7.093 -6.067 7.537 1.00 88.44 72 PRO A C 1
ATOM 517 O O . PRO A 1 72 ? -7.892 -5.377 8.164 1.00 88.44 72 PRO A O 1
ATOM 520 N N . HIS A 1 73 ? -6.548 -5.659 6.390 1.00 88.81 73 HIS A N 1
ATOM 521 C CA . HIS A 1 73 ? -6.785 -4.333 5.813 1.00 88.81 73 HIS A CA 1
ATOM 522 C C . HIS A 1 73 ? -7.817 -4.365 4.686 1.00 88.81 73 HIS A C 1
ATOM 524 O O . HIS A 1 73 ? -7.877 -5.302 3.883 1.00 88.81 73 HIS A O 1
ATOM 530 N N . ARG A 1 74 ? -8.598 -3.290 4.558 1.00 87.25 74 ARG A N 1
ATOM 531 C CA . ARG A 1 74 ? -9.523 -3.081 3.436 1.00 87.25 74 ARG A CA 1
ATOM 532 C C . ARG A 1 74 ? -9.180 -1.800 2.698 1.00 87.25 74 ARG A C 1
ATOM 534 O O . ARG A 1 74 ? -9.367 -0.725 3.241 1.00 87.25 74 ARG A O 1
ATOM 541 N N . VAL A 1 75 ? -8.791 -1.904 1.429 1.00 89.31 75 VAL A N 1
ATOM 542 C CA . VAL A 1 75 ? -8.626 -0.741 0.541 1.00 89.31 75 VAL A CA 1
ATOM 543 C C . VAL A 1 75 ? -9.979 -0.335 -0.043 1.00 89.31 75 VAL A C 1
ATOM 545 O O . VAL A 1 75 ? -10.674 -1.180 -0.611 1.00 89.31 75 VAL A O 1
ATOM 548 N N . TYR A 1 76 ? -10.345 0.944 0.056 1.00 89.69 76 TYR A N 1
ATOM 549 C CA . TYR A 1 76 ? -11.566 1.486 -0.561 1.00 89.69 76 TYR A CA 1
ATOM 550 C C . TYR A 1 76 ? -11.308 2.631 -1.550 1.00 89.69 76 TYR A C 1
ATOM 552 O O . TYR A 1 76 ? -12.199 2.950 -2.336 1.00 89.69 76 TYR A O 1
ATOM 560 N N . ARG A 1 77 ? -10.107 3.230 -1.568 1.00 87.69 77 ARG A N 1
ATOM 561 C CA . ARG A 1 77 ? -9.737 4.271 -2.544 1.00 87.69 77 ARG A CA 1
ATOM 562 C C . ARG A 1 77 ? -8.254 4.197 -2.923 1.00 87.69 77 ARG A C 1
ATOM 564 O O . ARG A 1 77 ? -7.439 3.819 -2.088 1.00 87.69 77 ARG A O 1
ATOM 571 N N . SER A 1 78 ? -7.901 4.525 -4.172 1.00 85.81 78 SER A N 1
ATOM 572 C CA . SER A 1 78 ? -6.498 4.583 -4.640 1.00 85.81 78 SER A CA 1
ATOM 573 C C . SER A 1 78 ? -6.283 5.407 -5.923 1.00 85.81 78 SER A C 1
ATOM 575 O O . SER A 1 78 ? -5.434 5.067 -6.742 1.00 85.81 78 SER A O 1
ATOM 577 N N . ASP A 1 79 ? -7.109 6.417 -6.169 1.00 80.50 79 ASP A N 1
ATOM 578 C CA . ASP A 1 79 ? -7.156 7.194 -7.418 1.00 80.50 79 ASP A CA 1
ATOM 579 C C . ASP A 1 79 ? -6.727 8.659 -7.240 1.00 80.50 79 ASP A C 1
ATOM 581 O O . ASP A 1 79 ? -6.292 9.304 -8.197 1.00 80.50 79 ASP A O 1
ATOM 585 N N . ARG A 1 80 ? -6.810 9.183 -6.012 1.00 82.12 80 ARG A N 1
ATOM 586 C CA . ARG A 1 80 ? -6.439 10.562 -5.694 1.00 82.12 80 ARG A CA 1
ATOM 587 C C . ARG A 1 80 ? -4.921 10.754 -5.813 1.00 82.12 80 ARG A C 1
ATOM 589 O O . ARG A 1 80 ? -4.184 9.969 -5.221 1.00 82.12 80 ARG A O 1
ATOM 596 N N . PRO A 1 81 ? -4.431 11.807 -6.488 1.00 81.44 81 PRO A N 1
ATOM 597 C CA . PRO A 1 81 ? -3.014 12.153 -6.465 1.00 81.44 81 PRO A CA 1
ATOM 598 C C . PRO A 1 81 ? -2.536 12.388 -5.031 1.00 81.44 81 PRO A C 1
ATOM 600 O O . PRO A 1 81 ? -3.199 13.081 -4.252 1.00 81.44 81 PRO A O 1
ATOM 603 N N . ALA A 1 82 ? -1.391 11.816 -4.681 1.00 79.38 82 ALA A N 1
ATOM 604 C CA . ALA A 1 82 ? -0.716 12.158 -3.443 1.00 79.38 82 ALA A CA 1
ATOM 605 C C . ALA A 1 82 ? -0.142 13.579 -3.580 1.00 79.38 82 ALA A C 1
ATOM 607 O O . ALA A 1 82 ? 0.398 13.947 -4.619 1.00 79.38 82 ALA A O 1
ATOM 608 N N . THR A 1 83 ? -0.249 14.401 -2.537 1.00 75.00 83 THR A N 1
ATOM 609 C CA . THR A 1 83 ? 0.302 15.774 -2.521 1.00 75.00 83 THR A CA 1
ATOM 610 C C . THR A 1 83 ? 1.834 15.818 -2.455 1.00 75.00 83 THR A C 1
ATOM 612 O O . THR A 1 83 ? 2.435 16.885 -2.365 1.00 75.00 83 THR A O 1
ATOM 615 N N . THR A 1 84 ? 2.478 14.658 -2.485 1.00 64.56 84 THR A N 1
ATOM 616 C CA . THR A 1 84 ? 3.923 14.467 -2.525 1.00 64.56 84 THR A CA 1
ATOM 617 C C . THR A 1 84 ? 4.350 14.387 -3.985 1.00 64.56 84 THR A C 1
ATOM 619 O O . THR A 1 84 ? 3.850 13.526 -4.702 1.00 64.56 84 THR A O 1
ATOM 622 N N . GLY A 1 85 ? 5.236 15.279 -4.440 1.00 62.22 85 GLY A N 1
ATOM 623 C CA . GLY A 1 85 ? 5.666 15.326 -5.844 1.00 62.22 85 GLY A CA 1
ATOM 624 C C . GLY A 1 85 ? 6.072 13.957 -6.424 1.00 62.22 85 GLY A C 1
ATOM 625 O O . GLY A 1 85 ? 6.564 13.090 -5.704 1.00 62.22 85 GLY A O 1
ATOM 626 N N . GLY A 1 86 ? 5.873 13.774 -7.733 1.00 72.75 86 GLY A N 1
ATOM 627 C CA . GLY A 1 86 ? 6.031 12.488 -8.434 1.00 72.75 86 GLY A CA 1
ATOM 628 C C . GLY A 1 86 ? 4.688 11.833 -8.794 1.00 72.75 86 GLY A C 1
ATOM 629 O O . GLY A 1 86 ? 3.630 12.395 -8.524 1.00 72.75 86 GLY A O 1
ATOM 630 N N . ASP A 1 87 ? 4.717 10.645 -9.410 1.00 82.62 87 ASP A N 1
ATOM 631 C CA . ASP A 1 87 ? 3.508 9.880 -9.780 1.00 82.62 87 ASP A CA 1
ATOM 632 C C . ASP A 1 87 ? 3.069 8.936 -8.645 1.00 82.62 87 ASP A C 1
ATOM 634 O O . ASP A 1 87 ? 3.143 7.708 -8.737 1.00 82.62 87 ASP A O 1
ATOM 638 N N . PHE A 1 88 ? 2.653 9.536 -7.529 1.00 84.06 88 PHE A N 1
ATOM 639 C CA . PHE A 1 88 ? 2.108 8.831 -6.369 1.00 84.06 88 PHE A CA 1
ATOM 640 C C . PHE A 1 88 ? 0.592 9.026 -6.285 1.00 84.06 88 PHE A C 1
ATOM 642 O O . PHE A 1 88 ? 0.063 10.109 -6.546 1.00 84.06 88 PHE A O 1
ATOM 649 N N . VAL A 1 89 ? -0.114 7.985 -5.855 1.00 89.06 89 VAL A N 1
ATOM 650 C CA . VAL A 1 89 ? -1.545 8.030 -5.544 1.00 89.06 89 VAL A CA 1
ATOM 651 C C . VAL A 1 89 ? -1.788 7.677 -4.085 1.00 89.06 89 VAL A C 1
ATOM 653 O O . VAL A 1 89 ? -1.093 6.852 -3.495 1.00 89.06 89 VAL A O 1
ATOM 656 N N . LEU A 1 90 ? -2.788 8.314 -3.493 1.00 90.75 90 LEU A N 1
ATOM 657 C CA . LEU A 1 90 ? -3.201 8.081 -2.123 1.00 90.75 90 LEU A CA 1
ATOM 658 C C . LEU A 1 90 ? -4.082 6.833 -2.062 1.00 90.75 90 LEU A C 1
ATOM 660 O O . LEU A 1 90 ? -5.221 6.839 -2.532 1.00 90.75 90 LEU A O 1
ATOM 664 N N . VAL A 1 91 ? -3.557 5.775 -1.459 1.00 92.06 91 VAL A N 1
ATOM 665 C CA . VAL A 1 91 ? -4.301 4.569 -1.108 1.00 92.06 91 VAL A CA 1
ATOM 666 C C . VAL A 1 91 ? -4.912 4.775 0.272 1.00 92.06 91 VAL A C 1
ATOM 668 O O . VAL A 1 91 ? -4.204 5.101 1.223 1.00 92.06 91 VAL A O 1
ATOM 671 N N . GLN A 1 92 ? -6.226 4.601 0.375 1.00 92.50 92 GLN A N 1
ATOM 672 C CA . GLN A 1 92 ? -6.972 4.733 1.623 1.00 92.50 92 GLN A CA 1
ATOM 673 C C . GLN A 1 92 ? -7.697 3.431 1.944 1.00 92.50 92 GLN A C 1
ATOM 675 O O . GLN A 1 92 ? -8.232 2.753 1.050 1.00 92.50 92 GLN A O 1
ATOM 680 N N . GLY A 1 93 ? -7.732 3.106 3.228 1.00 92.44 93 GLY A N 1
ATOM 681 C CA . GLY A 1 93 ? -8.371 1.904 3.715 1.00 92.44 93 GLY A CA 1
ATOM 682 C C . GLY A 1 93 ? -8.672 1.943 5.203 1.00 92.44 93 GLY A C 1
ATOM 683 O O . GLY A 1 93 ? -8.411 2.941 5.865 1.00 92.44 93 GLY A O 1
ATOM 684 N N . THR A 1 94 ? -9.216 0.838 5.704 1.00 92.81 94 THR A N 1
ATOM 685 C CA . THR A 1 94 ? -9.406 0.599 7.139 1.00 92.81 94 THR A CA 1
ATOM 686 C C . THR A 1 94 ? -8.541 -0.561 7.612 1.00 92.81 94 THR A C 1
ATOM 688 O O . THR A 1 94 ? -8.256 -1.482 6.834 1.00 92.81 94 THR A O 1
ATOM 691 N N . ASP A 1 95 ? -8.117 -0.515 8.867 1.00 92.50 95 ASP A N 1
ATOM 692 C CA . ASP A 1 95 ? -7.442 -1.619 9.554 1.00 92.50 95 ASP A CA 1
ATOM 693 C C . ASP A 1 95 ? -8.456 -2.581 10.215 1.00 92.50 95 ASP A C 1
ATOM 695 O O . ASP A 1 95 ? -9.672 -2.446 10.028 1.00 92.50 95 ASP A O 1
ATOM 699 N N . ALA A 1 96 ? -7.969 -3.558 10.986 1.00 89.75 96 ALA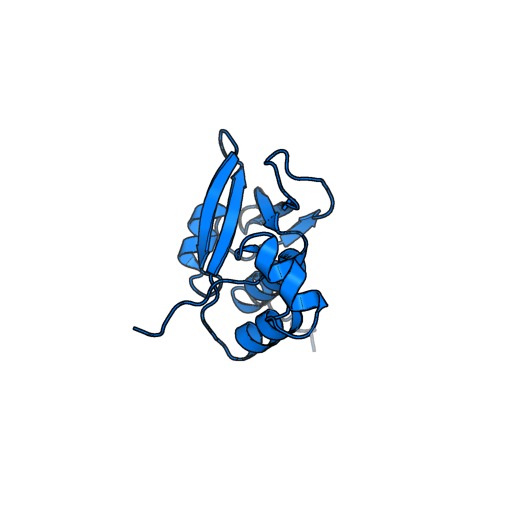 A N 1
ATOM 700 C CA . ALA A 1 96 ? -8.804 -4.535 11.691 1.00 89.75 96 ALA A CA 1
ATOM 701 C C . ALA A 1 96 ? -9.710 -3.937 12.775 1.00 89.75 96 ALA A C 1
ATOM 703 O O . ALA A 1 96 ? -10.720 -4.541 13.136 1.00 89.75 96 ALA A O 1
ATOM 704 N N . THR A 1 97 ? -9.338 -2.777 13.315 1.00 91.00 97 THR A N 1
ATOM 705 C CA . THR A 1 97 ? -10.103 -2.055 14.340 1.00 91.00 97 THR A CA 1
ATOM 706 C C . THR A 1 97 ? -11.166 -1.143 13.730 1.00 91.00 97 THR A C 1
ATOM 708 O O . THR A 1 97 ? -12.049 -0.662 14.437 1.00 91.00 97 THR A O 1
ATOM 711 N N . GLY A 1 98 ? -11.108 -0.931 12.411 1.00 88.31 98 GLY A N 1
ATOM 712 C CA . GLY A 1 98 ? -11.954 0.011 11.690 1.00 88.31 98 GLY A CA 1
ATOM 713 C C . GLY A 1 98 ? -11.376 1.424 11.620 1.00 88.31 98 GLY A C 1
ATOM 714 O O . GLY A 1 98 ? -12.070 2.318 11.140 1.00 88.31 98 GLY A O 1
ATOM 715 N N . ALA A 1 99 ? -10.132 1.641 12.061 1.00 91.19 99 ALA A N 1
ATOM 716 C CA . ALA A 1 99 ? -9.471 2.933 11.934 1.00 91.19 99 ALA A CA 1
ATOM 717 C C . ALA A 1 99 ? -9.043 3.182 10.481 1.00 91.19 99 ALA A C 1
ATOM 719 O O . ALA A 1 99 ? -8.539 2.282 9.802 1.00 91.19 99 ALA A O 1
ATOM 720 N N . ASP A 1 100 ? -9.251 4.412 10.008 1.00 92.50 100 ASP A N 1
ATOM 721 C CA . ASP A 1 100 ? -8.825 4.839 8.677 1.00 92.50 100 ASP A CA 1
ATOM 722 C C . ASP A 1 100 ? -7.304 5.018 8.616 1.00 92.50 100 ASP A C 1
ATOM 724 O O . ASP A 1 100 ? -6.694 5.656 9.476 1.00 92.50 100 ASP A O 1
ATOM 728 N N . TRP A 1 101 ? -6.701 4.535 7.533 1.00 91.94 101 TRP A N 1
ATOM 729 C CA . TRP A 1 101 ? -5.293 4.737 7.211 1.00 91.94 101 TRP A CA 1
ATOM 730 C C . TRP A 1 101 ? -5.125 5.275 5.792 1.00 91.94 101 TRP A C 1
ATOM 732 O O . TRP A 1 101 ? -5.975 5.096 4.911 1.00 91.94 101 TRP A O 1
ATOM 742 N N . GLN A 1 102 ? -4.002 5.956 5.561 1.00 91.88 102 GLN A N 1
ATOM 743 C CA . GLN A 1 102 ? -3.672 6.549 4.269 1.00 91.88 102 GLN A CA 1
ATOM 744 C C . GLN A 1 102 ? -2.186 6.382 3.954 1.00 91.88 102 GLN A C 1
ATOM 746 O O . GLN A 1 102 ? -1.320 6.684 4.779 1.00 91.88 102 GLN A O 1
ATOM 751 N N . LEU A 1 103 ? -1.890 5.936 2.735 1.00 91.00 103 LEU A N 1
ATOM 752 C CA . LEU A 1 103 ? -0.530 5.719 2.260 1.00 91.00 103 LEU A CA 1
ATOM 753 C C . LEU A 1 103 ? -0.401 6.195 0.808 1.00 91.00 103 LEU A C 1
ATOM 755 O O . LEU A 1 103 ? -1.143 5.758 -0.065 1.00 91.00 103 LEU A O 1
ATOM 759 N N . GLY A 1 104 ? 0.542 7.092 0.535 1.00 90.88 104 GLY A N 1
ATOM 760 C CA . GLY A 1 104 ? 0.931 7.468 -0.820 1.00 90.88 10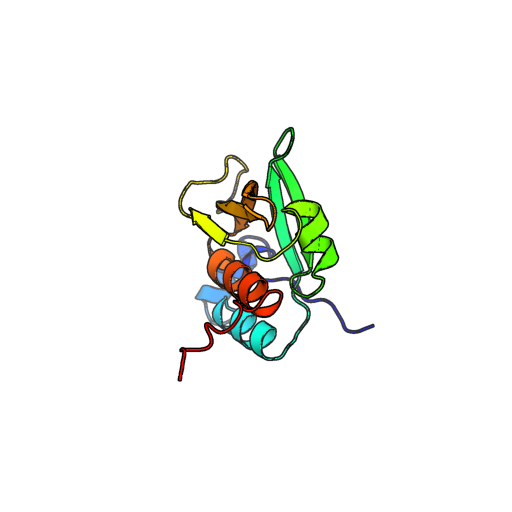4 GLY A CA 1
ATOM 761 C C . GLY A 1 104 ? 1.802 6.379 -1.431 1.00 90.88 104 GLY A C 1
ATOM 762 O O . GLY A 1 104 ? 2.884 6.103 -0.924 1.00 90.88 104 GLY A O 1
ATOM 763 N N . VAL A 1 105 ? 1.347 5.764 -2.512 1.00 89.50 105 VAL A N 1
ATOM 764 C CA . VAL A 1 105 ? 2.014 4.643 -3.186 1.00 89.50 105 VAL A CA 1
ATOM 765 C C . VAL A 1 105 ? 2.296 5.046 -4.635 1.00 89.50 105 VAL A C 1
ATOM 767 O O . VAL A 1 105 ? 1.451 5.726 -5.223 1.00 89.50 105 VAL A O 1
ATOM 770 N N . PRO A 1 106 ? 3.442 4.674 -5.239 1.00 86.88 106 PRO A N 1
ATOM 771 C CA . PRO A 1 106 ? 3.666 4.894 -6.662 1.00 86.88 106 PRO A CA 1
ATOM 772 C C . PRO A 1 106 ? 2.504 4.308 -7.462 1.00 86.88 106 PRO A C 1
ATOM 774 O O . PRO A 1 106 ? 2.097 3.172 -7.216 1.00 86.88 106 PRO A O 1
ATOM 777 N N . ARG A 1 107 ? 1.949 5.059 -8.419 1.00 84.81 107 ARG A N 1
ATOM 778 C CA . ARG A 1 107 ? 0.761 4.628 -9.182 1.00 84.81 107 ARG A CA 1
ATOM 779 C C . ARG A 1 107 ? 0.938 3.233 -9.786 1.00 84.81 107 ARG A C 1
ATOM 781 O O . ARG A 1 107 ? 0.011 2.424 -9.759 1.00 84.81 107 ARG A O 1
ATOM 788 N N . VAL A 1 108 ? 2.139 2.958 -10.288 1.00 82.50 108 VAL A N 1
ATOM 789 C CA . VAL A 1 108 ? 2.529 1.680 -10.896 1.00 82.50 108 VAL A CA 1
ATOM 790 C C . VAL A 1 108 ? 2.571 0.510 -9.903 1.00 82.50 108 VAL A C 1
ATOM 792 O O . VAL A 1 108 ? 2.314 -0.620 -10.307 1.00 82.50 108 VAL A O 1
ATOM 795 N N . ASP A 1 109 ? 2.809 0.771 -8.612 1.00 86.00 109 ASP A N 1
ATOM 796 C CA . ASP A 1 109 ? 2.956 -0.256 -7.569 1.00 86.00 109 ASP A CA 1
ATOM 797 C C . ASP A 1 109 ? 1.650 -0.520 -6.799 1.00 86.00 109 ASP A C 1
ATOM 799 O O . ASP A 1 109 ? 1.582 -1.437 -5.979 1.00 86.00 109 ASP A O 1
ATOM 803 N N . VAL A 1 110 ? 0.572 0.231 -7.064 1.00 87.94 110 VAL A N 1
ATOM 804 C CA . VAL A 1 110 ? -0.736 0.016 -6.414 1.00 87.94 110 VAL A CA 1
ATOM 805 C C . VAL A 1 110 ? -1.228 -1.434 -6.529 1.00 87.94 110 VAL A C 1
ATOM 807 O O . VAL A 1 110 ? -1.698 -1.969 -5.517 1.00 87.94 110 VAL A O 1
ATOM 810 N N . PRO A 1 111 ? -1.141 -2.111 -7.695 1.00 87.62 111 PRO A N 1
ATOM 811 C CA . PRO A 1 111 ? -1.536 -3.514 -7.799 1.00 87.62 111 PRO A CA 1
ATOM 812 C C . PRO A 1 111 ? -0.678 -4.430 -6.917 1.00 87.62 111 PRO A C 1
ATOM 814 O O . PRO A 1 111 ? -1.223 -5.302 -6.241 1.00 87.62 111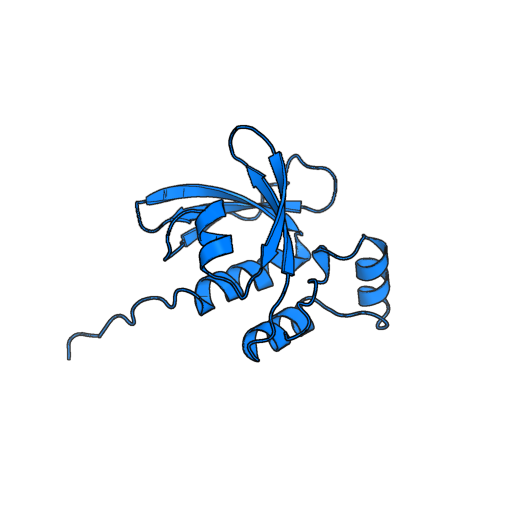 PRO A O 1
ATOM 817 N N . VAL A 1 112 ? 0.639 -4.194 -6.872 1.00 87.12 112 VAL A N 1
ATOM 818 C CA . VAL A 1 112 ? 1.592 -4.962 -6.054 1.00 87.12 112 VAL A CA 1
ATOM 819 C C . VAL A 1 112 ? 1.267 -4.795 -4.572 1.00 87.12 112 VAL A C 1
ATOM 821 O O . VAL A 1 112 ? 1.139 -5.783 -3.851 1.00 87.12 112 VAL A O 1
ATOM 824 N N . PHE A 1 113 ? 1.038 -3.559 -4.124 1.00 88.12 113 PHE A N 1
ATOM 825 C CA . PHE A 1 113 ? 0.669 -3.264 -2.743 1.00 88.12 113 PHE A CA 1
ATOM 826 C C . PHE A 1 113 ? -0.642 -3.950 -2.334 1.00 88.12 113 PHE A C 1
ATOM 828 O O . PHE A 1 113 ? -0.705 -4.604 -1.294 1.00 88.12 113 PHE A O 1
ATOM 835 N N . ARG A 1 114 ? -1.684 -3.870 -3.173 1.00 89.75 114 ARG A N 1
ATOM 836 C CA . ARG A 1 114 ? -2.969 -4.545 -2.915 1.00 89.75 114 ARG A CA 1
ATOM 837 C C . ARG A 1 114 ? -2.813 -6.062 -2.816 1.00 89.75 114 ARG A C 1
ATOM 839 O O . ARG A 1 114 ? -3.395 -6.670 -1.918 1.00 89.75 114 ARG A O 1
ATOM 846 N N . GLN A 1 115 ? -2.035 -6.661 -3.716 1.00 87.50 115 GLN A N 1
ATOM 847 C CA . GLN A 1 115 ? -1.773 -8.098 -3.700 1.00 87.50 115 GLN A CA 1
ATOM 848 C C . GLN A 1 115 ? -0.985 -8.512 -2.451 1.00 87.50 115 GLN A C 1
ATOM 850 O O . GLN A 1 115 ? -1.280 -9.549 -1.857 1.00 87.50 115 GLN A O 1
ATOM 855 N N . ALA A 1 116 ? -0.026 -7.692 -2.015 1.00 87.75 116 ALA A N 1
ATOM 856 C CA . ALA A 1 116 ? 0.762 -7.947 -0.814 1.00 87.75 116 ALA A CA 1
ATOM 857 C C . ALA A 1 116 ? -0.127 -7.970 0.436 1.00 87.75 116 ALA A C 1
ATOM 859 O O . ALA A 1 116 ? -0.072 -8.930 1.203 1.00 87.75 116 ALA A O 1
ATOM 860 N N . LEU A 1 117 ? -1.020 -6.983 0.590 1.00 88.88 117 LEU A N 1
ATOM 861 C CA . LEU A 1 117 ? -2.000 -6.965 1.683 1.00 88.88 117 LEU A CA 1
ATOM 862 C C . LEU A 1 117 ? -2.902 -8.207 1.672 1.00 88.88 117 LEU A C 1
ATOM 864 O O . LEU A 1 117 ? -3.098 -8.834 2.710 1.00 88.88 117 LEU A O 1
ATOM 868 N N . ALA A 1 118 ? -3.413 -8.594 0.498 1.00 87.00 118 ALA A N 1
ATOM 869 C CA . ALA A 1 118 ? -4.272 -9.771 0.358 1.00 87.00 118 ALA A CA 1
ATOM 870 C C . ALA A 1 118 ? -3.545 -11.090 0.671 1.00 87.00 118 ALA A C 1
ATOM 872 O O . ALA A 1 118 ? -4.169 -12.031 1.154 1.00 87.00 118 ALA A O 1
ATOM 873 N N . THR A 1 119 ? -2.240 -11.155 0.397 1.00 86.00 119 THR A N 1
ATOM 874 C CA . THR A 1 119 ? -1.406 -12.337 0.660 1.00 86.00 119 THR A CA 1
ATOM 875 C C . THR A 1 119 ? -1.033 -12.439 2.140 1.00 86.00 119 THR A C 1
ATOM 877 O O . THR A 1 119 ? -1.056 -13.532 2.698 1.00 86.00 119 THR A O 1
ATOM 880 N N . MET A 1 120 ? -0.720 -11.312 2.789 1.00 85.62 120 MET A N 1
ATOM 881 C CA . MET A 1 120 ? -0.362 -11.268 4.212 1.00 85.62 120 MET A CA 1
ATOM 882 C C . MET A 1 120 ? -1.563 -11.506 5.135 1.00 85.62 120 MET A C 1
ATOM 884 O O . MET A 1 120 ? -1.422 -12.172 6.158 1.00 85.62 120 MET A O 1
ATOM 888 N N . TRP A 1 121 ? -2.743 -11.006 4.762 1.00 84.25 121 TRP A N 1
ATOM 889 C CA . TRP A 1 121 ? -3.987 -11.210 5.506 1.00 84.25 121 TRP A CA 1
ATOM 890 C C . TRP A 1 121 ? -5.075 -11.766 4.583 1.00 84.25 121 TRP A C 1
ATOM 892 O O . TRP A 1 121 ? -5.971 -11.023 4.161 1.00 84.25 121 TRP A O 1
ATOM 902 N N . PRO A 1 122 ? -5.017 -13.071 4.250 1.00 75.69 122 PRO A N 1
ATOM 903 C CA . PRO A 1 122 ? -6.036 -13.696 3.424 1.00 75.69 122 PRO A CA 1
ATOM 904 C C . PRO A 1 122 ? -7.398 -13.527 4.090 1.00 75.69 122 PRO A C 1
ATOM 906 O O . PRO A 1 122 ? -7.552 -13.703 5.302 1.00 75.69 122 PRO A O 1
ATOM 909 N N . ARG A 1 123 ? -8.408 -13.158 3.295 1.00 67.44 123 ARG A N 1
ATOM 910 C CA . ARG A 1 123 ? -9.776 -13.064 3.811 1.00 67.44 123 ARG A CA 1
ATOM 911 C C . ARG A 1 123 ? -10.155 -14.411 4.425 1.00 67.44 123 ARG A C 1
ATOM 913 O O . ARG A 1 123 ? -9.926 -15.427 3.766 1.00 67.44 123 ARG A O 1
ATOM 920 N N . PRO A 1 124 ? -10.769 -14.437 5.621 1.00 59.47 124 PRO A N 1
ATOM 921 C CA . PRO A 1 124 ? -11.317 -15.673 6.143 1.00 59.47 124 PRO A CA 1
ATOM 922 C C . PRO A 1 124 ? -12.291 -16.218 5.103 1.00 59.47 124 PRO A C 1
ATOM 924 O O . PRO A 1 124 ? -13.230 -15.529 4.687 1.00 59.47 124 PRO A O 1
ATOM 927 N N . GLU A 1 125 ? -12.006 -17.428 4.628 1.00 57.88 125 GLU A N 1
ATOM 928 C CA . GLU A 1 125 ? -12.869 -18.143 3.706 1.00 57.88 125 GLU A CA 1
ATOM 929 C C . GLU A 1 125 ? -14.250 -18.183 4.355 1.00 57.88 125 GLU A C 1
ATOM 931 O O . GLU A 1 125 ? -14.414 -18.689 5.470 1.00 57.88 125 GLU A O 1
ATOM 936 N N . ARG A 1 126 ? -15.247 -17.570 3.708 1.00 56.28 126 ARG A N 1
ATOM 937 C CA . ARG A 1 126 ? -16.627 -17.711 4.160 1.00 56.28 126 ARG A CA 1
ATOM 938 C C . ARG A 1 126 ? -16.949 -19.190 4.023 1.00 56.28 126 ARG A C 1
ATOM 940 O O . ARG A 1 126 ? -17.281 -19.632 2.926 1.00 56.28 126 ARG A O 1
ATOM 947 N N . ARG A 1 127 ? -16.835 -19.949 5.117 1.00 50.03 127 ARG A N 1
ATOM 948 C CA . ARG A 1 127 ? -17.401 -21.292 5.198 1.00 50.03 127 ARG A CA 1
ATOM 949 C C . ARG A 1 127 ? -18.867 -21.135 4.822 1.00 50.03 127 ARG A C 1
ATOM 951 O O . ARG A 1 127 ? -19.630 -20.503 5.553 1.00 50.03 127 ARG A O 1
ATOM 958 N N . ARG A 1 128 ? -19.233 -21.609 3.629 1.00 51.56 128 ARG A N 1
ATOM 959 C CA . ARG A 1 128 ? -20.642 -21.752 3.276 1.00 51.56 128 ARG A CA 1
ATOM 960 C C . ARG A 1 128 ? -21.237 -22.692 4.328 1.00 51.56 128 ARG A C 1
ATOM 962 O O . ARG A 1 128 ? -20.605 -23.714 4.597 1.00 51.56 128 ARG A O 1
ATOM 969 N N . PRO A 1 129 ? -22.367 -22.348 4.963 1.00 61.66 129 PRO A N 1
ATOM 970 C CA . PRO A 1 129 ? -23.085 -23.335 5.748 1.00 61.66 129 PRO A CA 1
ATOM 971 C C . PRO A 1 129 ? -23.470 -24.474 4.796 1.00 61.66 129 PRO A C 1
ATOM 973 O O . PRO A 1 129 ? -24.058 -24.214 3.741 1.00 61.66 129 PRO A O 1
ATOM 976 N N . SER A 1 130 ? -23.007 -25.681 5.124 1.00 67.50 130 SER A N 1
ATOM 977 C CA . SER A 1 130 ? -23.406 -26.931 4.475 1.00 67.50 130 SER A CA 1
ATOM 978 C C . SER A 1 130 ? -24.869 -27.245 4.743 1.00 67.50 130 SER A C 1
ATOM 980 O O . SER A 1 130 ? -25.347 -26.875 5.841 1.00 67.50 130 SER A O 1
#

Secondary structure (DSSP, 8-state):
-PPPEE-GGGS-HHHHHHHHTTSS--HHHHHHHHHTT--EEEEEEEESSSEEEEEEETT-HHHHHHHH-SSPPEEEEEEEEPSSSSSEEEEEEE-TTS-EEEEEEEGGGHHHHHHHHHHHSPPPP-----

pLDDT: mean 77.41, std 13.76, range [40.91, 92.81]

Foldseek 3Di:
DPDEAEDQLQPPPVQVVCVVVVNHDALVNLLVCVVVLHWYKFWKWQQDVHTDTDIATLNDQVSVCVRQNADDKDWDDWADQDPDPDQWTWTWIAHPVRDITIMTGRPRCVVVSVVSSCVVHPDPPPPDDD